Protein AF-A0A520DYC1-F1 (afdb_monomer_lite)

Sequence (102 aa):
MQLGRLFGFLFLVIGGFIAAMMHVSLRDDGQTIEFLIAGPALALIGIAMLIFPGGNITAEESKTKQKEPSVVFKEAPASHKIAWVVAGIAGVVLALNWGIFL

Foldseek 3Di:
DQLLLVQLVVLLVQLCVLLVVQVVCCVPVVDGDVVSLQSLLSNQLSVLSNVQVFAGHHPVCCVVVVDPSCRSVPRGDPVSVVSSVVSNVVSSVVSVVVSVVD

Structure (mmCIF, N/CA/C/O backbone):
data_AF-A0A520DYC1-F1
#
_entry.id   AF-A0A520DYC1-F1
#
loop_
_atom_site.group_PDB
_atom_site.id
_atom_site.type_symbol
_atom_site.label_atom_id
_atom_site.label_alt_id
_atom_site.label_comp_id
_atom_site.label_asym_id
_atom_site.label_entity_id
_atom_site.label_seq_id
_atom_site.pdbx_PDB_ins_code
_atom_site.Cartn_x
_atom_site.Cartn_y
_atom_site.Cartn_z
_atom_site.occupancy
_atom_site.B_iso_or_equiv
_atom_site.auth_seq_id
_atom_site.auth_comp_id
_atom_site.auth_asym_id
_atom_site.auth_atom_id
_atom_site.pdbx_PDB_model_num
ATOM 1 N N . MET A 1 1 ? -18.434 -3.966 6.680 1.00 72.06 1 MET A N 1
ATOM 2 C CA . MET A 1 1 ? -17.036 -4.120 6.199 1.00 72.06 1 MET A CA 1
ATOM 3 C C . MET A 1 1 ? -16.124 -3.226 7.033 1.00 72.06 1 MET A C 1
ATOM 5 O O . MET A 1 1 ? -16.520 -2.101 7.327 1.00 72.06 1 MET A O 1
ATOM 9 N N . GLN A 1 2 ? -14.953 -3.717 7.454 1.00 86.31 2 GLN A N 1
ATOM 10 C CA . GLN A 1 2 ? -13.966 -2.891 8.167 1.00 86.31 2 GLN A CA 1
ATOM 11 C C . GLN A 1 2 ? -13.416 -1.802 7.244 1.00 86.31 2 GLN A C 1
ATOM 13 O O . GLN A 1 2 ? -13.159 -2.060 6.065 1.00 86.31 2 GLN A O 1
ATOM 18 N N . LEU A 1 3 ? -13.226 -0.598 7.782 1.00 86.75 3 LEU A N 1
ATOM 19 C CA . LEU A 1 3 ? -12.807 0.563 7.000 1.00 86.75 3 LEU A CA 1
ATOM 20 C C . LEU A 1 3 ? -11.401 0.371 6.407 1.00 86.75 3 LEU A C 1
ATOM 22 O O . LEU A 1 3 ? -11.166 0.749 5.265 1.00 86.75 3 LEU A O 1
ATOM 26 N N . GLY A 1 4 ? -10.498 -0.313 7.117 1.00 85.69 4 GLY A N 1
ATOM 27 C CA . GLY A 1 4 ? -9.177 -0.654 6.583 1.00 85.69 4 GLY A CA 1
ATOM 28 C C . GLY A 1 4 ? -9.212 -1.575 5.365 1.00 85.69 4 GLY A C 1
ATOM 29 O O . GLY A 1 4 ? -8.440 -1.373 4.435 1.00 85.69 4 GLY A O 1
ATOM 30 N N . ARG A 1 5 ? -10.167 -2.515 5.290 1.00 89.75 5 ARG A N 1
ATOM 31 C CA . ARG A 1 5 ? -10.352 -3.331 4.076 1.00 89.75 5 ARG A CA 1
ATOM 32 C C . ARG A 1 5 ? -10.896 -2.506 2.914 1.00 89.75 5 ARG A C 1
ATOM 34 O O . ARG A 1 5 ? -10.564 -2.786 1.770 1.00 89.75 5 ARG A O 1
ATOM 41 N N . LEU A 1 6 ? -11.723 -1.497 3.194 1.00 89.00 6 LEU A N 1
ATOM 42 C CA . LEU A 1 6 ? -12.205 -0.576 2.164 1.00 89.00 6 LEU A CA 1
ATOM 43 C C . LEU A 1 6 ? -11.049 0.262 1.602 1.00 89.00 6 LEU A C 1
ATOM 45 O O . LEU A 1 6 ? -10.902 0.345 0.386 1.00 89.00 6 LEU A O 1
ATOM 49 N N . PHE A 1 7 ? -10.194 0.815 2.469 1.00 89.12 7 PHE A N 1
ATOM 50 C CA . PHE A 1 7 ? -8.969 1.494 2.037 1.00 89.12 7 PHE A CA 1
ATOM 51 C C . PHE A 1 7 ? -8.041 0.558 1.264 1.00 89.12 7 PHE A C 1
ATOM 53 O O . PHE A 1 7 ? -7.561 0.933 0.199 1.00 89.12 7 PHE A O 1
ATOM 60 N N . GLY A 1 8 ? -7.854 -0.674 1.742 1.00 90.69 8 GLY A N 1
ATOM 61 C CA . GLY A 1 8 ? -7.057 -1.682 1.049 1.00 90.69 8 GLY A CA 1
ATOM 62 C C . GLY A 1 8 ? -7.572 -1.979 -0.358 1.00 90.69 8 GLY A C 1
ATOM 63 O O . GLY A 1 8 ? -6.791 -2.006 -1.304 1.00 90.69 8 GLY A O 1
ATOM 64 N N . PHE A 1 9 ? -8.889 -2.113 -0.522 1.00 92.88 9 PHE A N 1
ATOM 65 C CA . PHE A 1 9 ? -9.499 -2.303 -1.836 1.00 92.88 9 PHE A CA 1
ATOM 66 C C . PHE A 1 9 ? -9.281 -1.094 -2.758 1.00 92.88 9 PHE A C 1
ATOM 68 O O . PHE A 1 9 ? -8.896 -1.268 -3.911 1.00 92.88 9 PHE A O 1
ATOM 75 N N . LEU A 1 10 ? -9.464 0.130 -2.252 1.00 92.50 10 LEU A N 1
ATOM 76 C CA . LEU A 1 10 ? -9.222 1.353 -3.027 1.00 92.50 10 LEU A CA 1
ATOM 77 C C . LEU A 1 10 ? -7.759 1.469 -3.469 1.00 92.50 10 LEU A C 1
ATOM 79 O O . LEU A 1 10 ? -7.496 1.743 -4.638 1.00 92.50 10 LEU A O 1
ATOM 83 N N . PHE A 1 11 ? -6.813 1.212 -2.564 1.00 92.88 11 PHE A N 1
ATOM 84 C CA . PHE A 1 11 ? -5.388 1.216 -2.888 1.00 92.88 11 PHE A CA 1
ATOM 85 C C . PHE A 1 11 ? -5.010 0.125 -3.884 1.00 92.88 11 PHE A C 1
ATOM 87 O O . PHE A 1 11 ? -4.191 0.373 -4.764 1.00 92.88 11 PHE A O 1
ATOM 94 N N . LEU A 1 12 ? -5.633 -1.051 -3.801 1.00 92.88 12 LEU A N 1
ATOM 95 C CA . LEU A 1 12 ? -5.408 -2.133 -4.752 1.00 92.88 12 LEU A CA 1
ATOM 96 C C . LEU A 1 12 ? -5.896 -1.765 -6.158 1.00 92.88 12 LEU A C 1
ATOM 98 O O . LEU A 1 12 ? -5.171 -1.981 -7.125 1.00 92.88 12 LEU A O 1
ATOM 102 N N . VAL A 1 13 ? -7.087 -1.173 -6.279 1.00 94.00 13 VAL A N 1
ATOM 103 C CA . VAL A 1 13 ? -7.645 -0.752 -7.575 1.00 94.00 13 VAL A CA 1
ATOM 104 C C . VAL A 1 13 ? -6.828 0.391 -8.180 1.00 94.00 13 VAL A C 1
ATOM 106 O O . VAL A 1 13 ? -6.402 0.295 -9.329 1.00 94.00 13 VAL A O 1
ATOM 109 N N . ILE A 1 14 ? -6.572 1.452 -7.409 1.00 93.00 14 ILE A N 1
ATOM 110 C CA . ILE A 1 14 ? -5.819 2.622 -7.885 1.00 93.00 14 ILE A CA 1
ATOM 111 C C . ILE A 1 14 ? -4.365 2.235 -8.177 1.00 93.00 14 ILE A C 1
ATOM 113 O O . ILE A 1 14 ? -3.845 2.545 -9.245 1.00 93.00 14 ILE A O 1
ATOM 117 N N . GLY A 1 15 ? -3.716 1.519 -7.258 1.00 89.88 15 GLY A N 1
ATOM 118 C CA . GLY A 1 15 ? -2.338 1.064 -7.420 1.00 89.88 15 GLY A CA 1
ATOM 119 C C . GLY A 1 15 ? -2.179 0.089 -8.582 1.00 89.88 15 GLY A C 1
ATOM 120 O O . GLY A 1 15 ? -1.247 0.232 -9.367 1.00 89.88 15 GLY A O 1
ATOM 121 N N . GLY A 1 16 ? -3.114 -0.850 -8.748 1.00 88.88 16 GLY A N 1
ATOM 122 C CA . GLY A 1 16 ? -3.128 -1.785 -9.874 1.00 88.88 16 GLY A CA 1
ATOM 123 C C . GLY A 1 16 ? -3.308 -1.082 -11.219 1.00 88.88 16 GLY A C 1
ATOM 124 O O . GLY A 1 16 ? -2.599 -1.397 -12.172 1.00 88.88 16 GLY A O 1
ATOM 125 N N . PHE A 1 17 ? -4.192 -0.083 -11.288 1.00 91.50 17 PHE A N 1
ATOM 126 C CA . PHE A 1 17 ? -4.362 0.739 -12.486 1.00 91.50 17 PHE A CA 1
ATOM 127 C C . PHE A 1 17 ? -3.083 1.517 -12.836 1.00 91.50 17 PHE A C 1
ATOM 129 O O . PHE A 1 17 ? -2.619 1.459 -13.973 1.00 91.50 17 PHE A O 1
ATOM 136 N N . ILE A 1 18 ? -2.462 2.175 -11.852 1.00 89.88 18 ILE A N 1
ATOM 137 C CA . ILE A 1 18 ? -1.200 2.908 -12.045 1.00 89.88 18 ILE A CA 1
ATOM 138 C C . ILE A 1 18 ? -0.065 1.951 -12.447 1.00 89.88 18 ILE A C 1
ATOM 140 O O . ILE A 1 18 ? 0.708 2.267 -13.346 1.00 89.88 18 ILE A O 1
ATOM 144 N N . ALA A 1 19 ? 0.022 0.766 -11.836 1.00 87.75 19 ALA A N 1
ATOM 145 C CA . ALA A 1 19 ? 1.014 -0.251 -12.189 1.00 87.75 19 ALA A CA 1
ATOM 146 C C . ALA A 1 19 ? 0.824 -0.780 -13.622 1.00 87.75 19 ALA A C 1
ATOM 148 O O . ALA A 1 19 ? 1.802 -1.008 -14.330 1.00 87.75 19 ALA A O 1
ATOM 149 N N . ALA A 1 20 ? -0.422 -0.936 -14.081 1.00 86.25 20 ALA A N 1
ATOM 150 C CA . ALA A 1 20 ? -0.708 -1.308 -15.465 1.00 86.25 20 ALA A CA 1
ATOM 151 C C . ALA A 1 20 ? -0.278 -0.206 -16.448 1.00 86.25 20 ALA A C 1
ATOM 153 O O . ALA A 1 20 ? 0.355 -0.508 -17.458 1.00 86.25 20 ALA A O 1
ATOM 154 N N . MET A 1 21 ? -0.551 1.066 -16.130 1.00 86.00 21 MET A N 1
ATOM 155 C CA . MET A 1 21 ? -0.059 2.199 -16.925 1.00 86.00 21 MET A CA 1
ATOM 156 C C . MET A 1 21 ? 1.472 2.244 -16.965 1.00 86.00 21 MET A C 1
ATOM 158 O O . MET A 1 21 ? 2.040 2.423 -18.036 1.00 86.00 21 MET A O 1
ATOM 162 N N . MET A 1 22 ? 2.136 2.015 -15.824 1.00 83.69 22 MET A N 1
ATOM 163 C CA . MET A 1 22 ? 3.597 1.904 -15.742 1.00 83.69 22 MET A CA 1
ATOM 164 C C . MET A 1 22 ? 4.131 0.857 -16.718 1.00 83.69 22 MET A C 1
ATOM 166 O O . MET A 1 22 ? 5.085 1.122 -17.442 1.00 83.69 22 MET A O 1
ATOM 170 N N . HIS A 1 23 ? 3.504 -0.3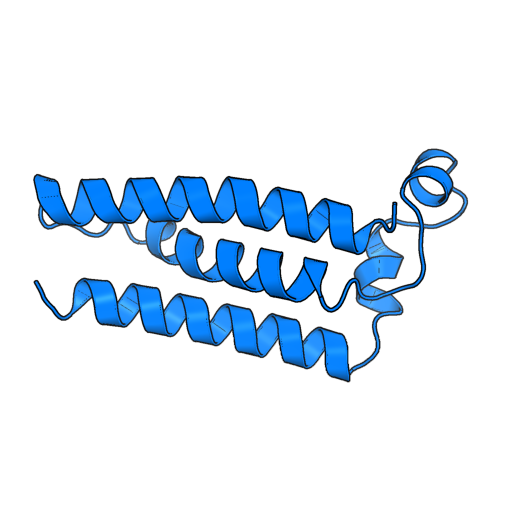21 -16.747 1.00 80.81 23 HIS A N 1
ATOM 171 C CA . HIS A 1 23 ? 3.928 -1.419 -17.606 1.00 80.81 23 HIS A CA 1
ATOM 172 C C . HIS A 1 23 ? 3.779 -1.094 -19.099 1.00 80.81 23 HIS A C 1
ATOM 174 O O . HIS A 1 23 ? 4.666 -1.423 -19.882 1.00 80.81 23 HIS A O 1
ATOM 180 N N . VAL A 1 24 ? 2.687 -0.428 -19.488 1.00 82.88 24 VAL A N 1
ATOM 181 C CA . VAL A 1 24 ? 2.464 0.003 -20.877 1.00 82.88 24 VAL A CA 1
ATOM 182 C C . VAL A 1 24 ? 3.473 1.083 -21.281 1.00 82.88 24 VAL A C 1
ATOM 184 O O . VAL A 1 24 ? 4.147 0.918 -22.291 1.00 82.88 24 VAL A O 1
ATOM 187 N N . SER A 1 25 ? 3.669 2.127 -20.466 1.00 79.38 25 SER A N 1
ATOM 188 C CA . SER A 1 25 ? 4.637 3.197 -20.765 1.00 79.38 25 SER A CA 1
ATOM 189 C C . SER A 1 25 ? 6.081 2.694 -20.856 1.00 79.38 25 SER A C 1
ATOM 191 O O . SER A 1 25 ? 6.816 3.091 -21.756 1.00 79.38 25 SER A O 1
ATOM 193 N N . LEU A 1 26 ? 6.481 1.776 -19.970 1.00 77.38 26 LEU A N 1
ATOM 194 C CA . LEU A 1 26 ? 7.801 1.141 -20.030 1.00 77.38 26 LEU A CA 1
ATOM 195 C C . LEU A 1 26 ? 8.010 0.346 -21.322 1.00 77.38 26 LEU A C 1
ATOM 197 O O . LEU A 1 26 ? 9.112 0.337 -21.864 1.00 77.38 26 LEU A O 1
ATOM 201 N N . ARG A 1 27 ? 6.965 -0.335 -21.801 1.00 75.56 27 ARG A N 1
ATOM 202 C CA . ARG A 1 27 ? 7.035 -1.181 -22.993 1.00 75.56 27 ARG A CA 1
ATOM 203 C C . ARG A 1 27 ? 7.0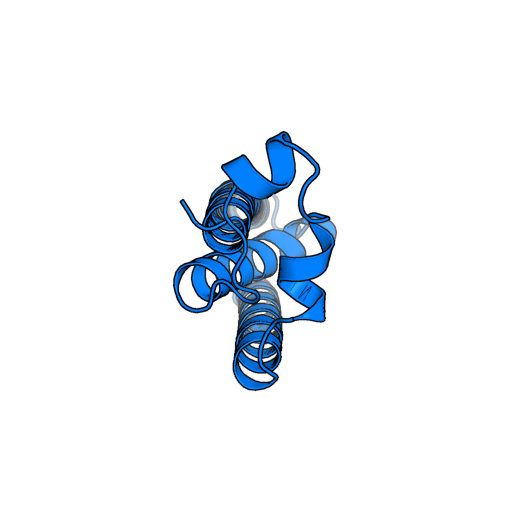43 -0.371 -24.289 1.00 75.56 27 ARG A C 1
ATOM 205 O O . ARG A 1 27 ? 7.765 -0.744 -25.209 1.00 75.56 27 ARG A O 1
ATOM 212 N N . ASP A 1 28 ? 6.232 0.680 -24.356 1.00 76.44 28 ASP A N 1
ATOM 213 C CA . ASP A 1 28 ? 5.972 1.401 -25.603 1.00 76.44 28 ASP A CA 1
ATOM 214 C C . ASP A 1 28 ? 6.940 2.578 -25.807 1.00 76.44 28 ASP A C 1
ATOM 216 O O . ASP A 1 28 ? 7.444 2.766 -26.914 1.00 76.44 28 ASP A O 1
ATOM 220 N N . ASP A 1 29 ? 7.266 3.318 -24.741 1.00 66.88 29 ASP A N 1
ATOM 221 C CA . ASP A 1 29 ? 8.066 4.548 -24.829 1.00 66.88 29 ASP A CA 1
ATOM 222 C C . ASP A 1 29 ? 9.495 4.38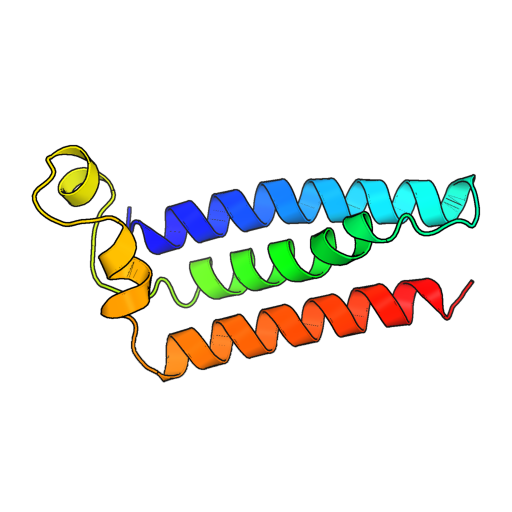5 -24.279 1.00 66.88 29 ASP A C 1
ATOM 224 O O . ASP A 1 29 ? 10.321 5.292 -24.409 1.00 66.88 29 ASP A O 1
ATOM 228 N N . GLY A 1 30 ? 9.798 3.260 -23.615 1.00 65.44 30 GLY A N 1
ATOM 229 C CA . GLY A 1 30 ? 11.080 3.033 -22.929 1.00 65.44 30 GLY A CA 1
ATOM 230 C C . GLY A 1 30 ? 11.361 4.029 -21.794 1.00 65.44 30 GLY A C 1
ATOM 231 O O . GLY A 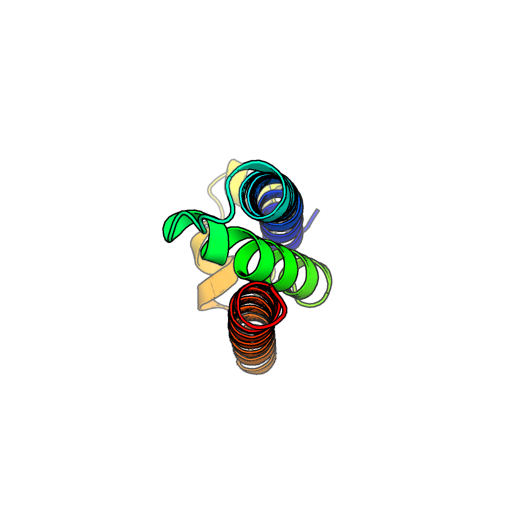1 30 ? 12.467 4.070 -21.258 1.00 65.44 30 GLY A O 1
ATOM 232 N N . GLN A 1 31 ? 10.375 4.852 -21.425 1.00 64.19 31 GLN A N 1
ATOM 233 C CA . GLN A 1 31 ? 10.484 5.864 -20.383 1.00 64.19 31 GLN A CA 1
ATOM 234 C C . GLN A 1 31 ? 9.614 5.486 -19.188 1.00 64.19 31 GLN A C 1
ATOM 236 O O . GLN A 1 31 ? 8.421 5.207 -19.308 1.00 64.19 31 GLN A O 1
ATOM 241 N N . THR A 1 32 ? 10.216 5.528 -18.000 1.00 64.62 32 THR A N 1
ATOM 242 C CA . THR A 1 32 ? 9.468 5.416 -16.747 1.00 64.62 32 THR A CA 1
ATOM 243 C C . THR A 1 32 ? 9.080 6.812 -16.294 1.00 64.62 32 THR A C 1
ATOM 245 O O . THR A 1 32 ? 9.949 7.612 -15.953 1.00 64.62 32 THR A O 1
ATOM 248 N N . ILE A 1 33 ? 7.784 7.117 -16.243 1.00 71.31 33 ILE A N 1
ATOM 249 C CA . ILE A 1 33 ? 7.335 8.342 -15.581 1.00 71.31 33 ILE A CA 1
ATOM 250 C C . ILE A 1 33 ? 7.430 8.117 -14.068 1.00 71.31 33 ILE A C 1
ATOM 252 O O . ILE A 1 33 ? 6.803 7.200 -13.540 1.00 71.31 33 ILE A O 1
ATOM 256 N N . GLU A 1 34 ? 8.202 8.946 -13.362 1.00 69.81 34 GLU A N 1
ATOM 257 C CA . GLU A 1 34 ? 8.579 8.726 -11.954 1.00 69.81 34 GLU A CA 1
ATOM 258 C C . GLU A 1 34 ? 7.385 8.492 -11.013 1.00 69.81 34 GLU A C 1
ATOM 260 O O . GLU A 1 34 ? 7.466 7.677 -10.095 1.00 69.81 34 GLU A O 1
ATOM 265 N N . PHE A 1 35 ? 6.239 9.140 -11.254 1.00 74.88 35 PHE A N 1
ATOM 266 C CA . PHE A 1 35 ? 5.055 8.950 -10.407 1.00 74.88 35 PHE A CA 1
ATOM 267 C C . PHE A 1 35 ? 4.414 7.559 -10.560 1.00 74.88 35 PHE A C 1
ATOM 269 O O . PHE A 1 35 ? 3.751 7.085 -9.636 1.00 74.88 35 PHE A O 1
ATOM 276 N N . LEU A 1 36 ? 4.611 6.881 -11.698 1.00 80.62 36 LEU A N 1
ATOM 277 C CA . LEU A 1 36 ? 4.042 5.557 -11.967 1.00 80.62 36 LEU A CA 1
ATOM 278 C C . LEU A 1 36 ? 4.704 4.456 -11.119 1.00 80.62 36 LEU A C 1
ATOM 280 O O . LEU A 1 36 ? 4.071 3.436 -10.841 1.00 80.62 36 LEU A O 1
ATOM 284 N N . ILE A 1 37 ? 5.912 4.709 -10.599 1.00 79.38 37 ILE A N 1
ATOM 285 C CA . ILE A 1 37 ? 6.630 3.851 -9.636 1.00 79.38 37 ILE A CA 1
ATOM 286 C C . ILE A 1 37 ? 5.809 3.654 -8.349 1.00 79.38 37 ILE A C 1
ATOM 288 O O . ILE A 1 37 ? 5.904 2.616 -7.690 1.00 79.38 37 ILE A O 1
ATOM 292 N N . ALA A 1 38 ? 4.945 4.614 -8.000 1.00 84.44 38 ALA A N 1
ATOM 293 C CA . ALA A 1 38 ? 4.059 4.494 -6.846 1.00 84.44 38 ALA A CA 1
ATOM 294 C C . ALA A 1 38 ? 2.961 3.429 -7.033 1.00 84.44 38 ALA A C 1
ATOM 296 O O . ALA A 1 38 ? 2.402 2.964 -6.041 1.00 84.44 38 ALA A O 1
ATOM 297 N N . GLY A 1 39 ? 2.649 3.017 -8.268 1.00 87.25 39 GLY A N 1
ATOM 298 C CA . GLY A 1 39 ? 1.584 2.054 -8.567 1.00 87.25 39 GLY A CA 1
ATOM 299 C C . GLY A 1 39 ? 1.781 0.699 -7.881 1.00 87.25 39 GLY A C 1
ATOM 300 O O . GLY A 1 39 ? 0.949 0.322 -7.051 1.00 87.25 39 GLY A O 1
ATOM 301 N N . PRO A 1 40 ? 2.893 -0.014 -8.145 1.00 88.50 40 PRO A N 1
ATOM 302 C CA . PRO A 1 40 ? 3.196 -1.286 -7.486 1.00 88.50 40 PRO A CA 1
ATOM 303 C C . PRO A 1 40 ? 3.254 -1.186 -5.952 1.00 88.50 40 PRO A C 1
ATOM 305 O O . PRO A 1 40 ? 2.769 -2.080 -5.255 1.00 88.50 40 PRO A O 1
ATOM 308 N N . ALA A 1 41 ? 3.780 -0.078 -5.415 1.00 90.94 41 ALA A N 1
ATOM 309 C CA . ALA A 1 41 ? 3.802 0.189 -3.976 1.00 90.94 41 ALA A CA 1
ATOM 310 C C . ALA A 1 41 ? 2.389 0.334 -3.389 1.00 90.94 41 ALA A C 1
ATOM 312 O O . ALA A 1 41 ? 2.063 -0.321 -2.398 1.00 90.94 41 ALA A O 1
ATOM 313 N N . LEU A 1 42 ? 1.523 1.131 -4.021 1.00 91.69 42 LEU A N 1
ATOM 314 C CA . LEU A 1 42 ? 0.129 1.307 -3.607 1.00 91.69 42 LEU A CA 1
ATOM 315 C C . LEU A 1 42 ? -0.668 0.003 -3.715 1.00 91.69 42 LEU A C 1
ATOM 317 O O . LEU A 1 42 ? -1.437 -0.312 -2.808 1.00 91.69 42 LEU A O 1
ATOM 321 N N . ALA A 1 43 ? -0.452 -0.783 -4.773 1.00 92.25 43 ALA A N 1
ATOM 322 C CA . ALA A 1 43 ? -1.122 -2.066 -4.955 1.00 92.25 43 ALA A CA 1
ATOM 323 C C . ALA A 1 43 ? -0.778 -3.043 -3.820 1.00 92.25 43 ALA A C 1
ATOM 325 O O . ALA A 1 43 ? -1.674 -3.645 -3.223 1.00 92.25 43 ALA A O 1
ATOM 326 N N . LEU A 1 44 ? 0.508 -3.159 -3.471 1.00 92.00 44 LEU A N 1
ATOM 327 C CA . LEU A 1 44 ? 0.959 -4.044 -2.395 1.00 92.00 44 LEU A CA 1
ATOM 328 C C . LEU A 1 44 ? 0.551 -3.553 -1.007 1.00 92.00 44 LEU A C 1
ATOM 330 O O . LEU A 1 44 ? 0.143 -4.371 -0.180 1.00 92.00 44 LEU A O 1
ATOM 334 N N . ILE A 1 45 ? 0.571 -2.241 -0.756 1.00 92.81 45 ILE A N 1
ATOM 335 C CA . ILE A 1 45 ? -0.019 -1.665 0.463 1.00 92.81 45 ILE A CA 1
ATOM 336 C C . ILE A 1 45 ? -1.514 -2.003 0.535 1.00 92.81 45 ILE A C 1
ATOM 338 O O . ILE A 1 45 ? -2.001 -2.395 1.596 1.00 92.81 45 ILE A O 1
ATOM 342 N N . GLY A 1 46 ? -2.233 -1.924 -0.588 1.00 91.50 46 GLY A N 1
ATOM 343 C CA . GLY A 1 46 ? -3.640 -2.308 -0.684 1.00 91.50 46 GLY A CA 1
ATOM 344 C C . GLY A 1 46 ? -3.883 -3.767 -0.296 1.00 91.50 46 GLY A C 1
ATOM 345 O O . GLY A 1 46 ? -4.725 -4.045 0.561 1.00 91.50 46 GLY A O 1
ATOM 346 N N . ILE A 1 47 ? -3.088 -4.695 -0.840 1.00 92.19 47 ILE A N 1
ATOM 347 C CA . ILE A 1 47 ? -3.120 -6.120 -0.465 1.00 92.19 47 ILE A CA 1
ATOM 348 C C . ILE A 1 47 ? -2.837 -6.289 1.034 1.00 92.19 47 ILE A C 1
ATOM 350 O O . ILE A 1 47 ? -3.579 -6.981 1.737 1.00 92.19 47 ILE A O 1
ATOM 354 N N . ALA A 1 48 ? -1.804 -5.623 1.551 1.00 92.56 48 ALA A N 1
ATOM 355 C CA . ALA A 1 48 ? -1.442 -5.704 2.961 1.00 92.56 48 ALA A CA 1
ATOM 356 C C . ALA A 1 48 ? -2.553 -5.170 3.878 1.00 92.56 48 ALA A C 1
ATOM 358 O O . ALA A 1 48 ? -2.793 -5.746 4.934 1.00 92.56 48 ALA A O 1
ATOM 359 N N . MET A 1 49 ? -3.281 -4.129 3.472 1.00 91.25 49 MET A N 1
ATOM 360 C CA . MET A 1 49 ? -4.437 -3.603 4.207 1.00 91.25 49 MET A CA 1
ATOM 361 C C . MET A 1 49 ? -5.676 -4.507 4.144 1.00 91.25 49 MET A C 1
ATOM 363 O O . MET A 1 49 ? -6.494 -4.491 5.064 1.00 91.25 49 MET A O 1
ATOM 367 N N . LEU A 1 50 ? -5.830 -5.322 3.098 1.00 91.88 50 LEU A N 1
ATOM 368 C CA . LEU A 1 50 ? -6.903 -6.321 3.038 1.00 91.88 50 LEU A CA 1
ATOM 369 C C . LEU A 1 50 ? -6.676 -7.455 4.050 1.00 91.88 50 LEU A C 1
ATOM 371 O O . LEU A 1 50 ? -7.632 -7.901 4.694 1.00 91.88 50 LEU A O 1
ATOM 375 N N . ILE A 1 51 ? -5.418 -7.876 4.216 1.00 91.88 51 ILE A N 1
ATOM 376 C CA . ILE A 1 51 ? -5.005 -8.924 5.164 1.00 91.88 51 ILE A CA 1
ATOM 377 C C . ILE A 1 51 ? -4.927 -8.363 6.592 1.00 91.88 51 ILE A C 1
ATOM 379 O O . ILE A 1 51 ? -5.447 -8.966 7.530 1.00 91.88 51 ILE A O 1
ATOM 383 N N . PHE A 1 52 ? -4.338 -7.176 6.746 1.00 91.94 52 PHE A N 1
ATOM 384 C CA . PHE A 1 52 ? -4.123 -6.476 8.011 1.00 91.94 52 PHE A CA 1
ATOM 385 C C . PHE A 1 52 ? -4.872 -5.135 8.008 1.00 91.94 52 PHE A C 1
ATOM 387 O O . PHE A 1 52 ? -4.278 -4.097 7.733 1.00 91.94 52 PHE A O 1
ATOM 394 N N . PRO A 1 53 ? -6.174 -5.108 8.329 1.00 86.88 53 PRO A N 1
ATOM 395 C CA . PRO A 1 53 ? -7.021 -3.919 8.181 1.00 86.88 53 PRO A CA 1
ATOM 396 C C . PRO A 1 53 ? -6.827 -2.831 9.248 1.00 86.88 53 PRO A C 1
ATOM 398 O O . PRO A 1 53 ? -7.549 -1.840 9.247 1.00 86.88 53 PRO A O 1
ATOM 401 N N . GLY A 1 54 ? -5.849 -2.968 10.144 1.00 87.75 54 GLY A N 1
ATOM 402 C CA . GLY A 1 54 ? -5.542 -1.927 11.131 1.00 87.75 54 GLY A CA 1
ATOM 403 C C . GLY A 1 54 ? -6.546 -1.865 12.284 1.00 87.75 54 GLY A C 1
ATOM 404 O O . GLY A 1 54 ? -6.912 -2.905 12.832 1.00 87.75 54 GLY A O 1
ATOM 405 N N . GLY A 1 55 ? -6.919 -0.647 12.685 1.00 84.12 55 GLY A N 1
ATOM 406 C CA . GLY A 1 55 ? -7.832 -0.385 13.803 1.00 84.12 55 GLY A CA 1
ATOM 407 C C . GLY A 1 55 ? -9.245 -0.947 13.596 1.00 84.12 55 GLY A C 1
ATOM 408 O O . GLY A 1 55 ? -9.737 -1.056 12.469 1.00 84.12 55 GLY A O 1
ATOM 409 N N . ASN A 1 56 ? -9.921 -1.291 14.698 1.00 82.12 56 ASN A N 1
ATOM 410 C CA . ASN A 1 56 ? -11.254 -1.893 14.657 1.00 82.12 56 ASN A CA 1
ATOM 411 C C . ASN A 1 56 ? -12.347 -0.820 14.513 1.00 82.12 56 ASN A C 1
ATOM 413 O O . ASN A 1 56 ? -12.936 -0.356 15.493 1.00 82.12 56 ASN A O 1
ATOM 417 N N . ILE A 1 57 ? -12.586 -0.415 13.266 1.00 82.56 57 ILE A N 1
ATOM 418 C CA . ILE A 1 57 ? -13.640 0.522 12.871 1.00 82.56 57 ILE A CA 1
ATOM 419 C C . ILE A 1 57 ? -14.319 0.034 11.590 1.00 82.56 57 ILE A C 1
ATOM 421 O O . ILE A 1 57 ? -13.675 -0.391 10.620 1.00 82.56 57 ILE A O 1
ATOM 425 N N . THR A 1 58 ? -15.642 0.087 11.577 1.00 86.19 58 THR A N 1
ATOM 426 C CA . THR A 1 58 ? -16.464 -0.242 10.414 1.00 86.19 58 THR A CA 1
ATOM 427 C C . THR A 1 58 ? -16.753 0.997 9.567 1.00 86.19 58 THR A C 1
ATOM 429 O O . THR A 1 58 ? -16.719 2.135 10.035 1.00 86.19 58 THR A O 1
ATOM 432 N N . ALA A 1 59 ? -17.063 0.785 8.286 1.00 79.12 59 ALA A N 1
ATOM 433 C CA . ALA A 1 59 ? -17.460 1.880 7.401 1.00 79.12 59 ALA A CA 1
ATOM 434 C C . ALA A 1 59 ? -18.729 2.611 7.881 1.00 79.12 59 ALA A C 1
ATOM 436 O O . ALA A 1 59 ? -18.894 3.796 7.608 1.00 79.12 59 ALA A O 1
ATOM 437 N N . GLU A 1 60 ? -19.612 1.922 8.605 1.00 80.06 60 GLU A N 1
ATOM 438 C CA . GLU A 1 60 ? -20.844 2.503 9.144 1.00 80.06 60 GLU A CA 1
ATOM 439 C C . GLU A 1 60 ? -20.568 3.411 10.343 1.00 80.06 60 GLU A C 1
ATOM 441 O O . GLU A 1 60 ? -21.049 4.539 10.348 1.00 80.06 60 GLU A O 1
ATOM 446 N N . GLU A 1 61 ? -19.719 2.991 11.286 1.00 78.69 61 GLU A N 1
ATOM 447 C CA . GLU A 1 61 ? -19.296 3.817 12.435 1.00 78.69 61 GLU A CA 1
ATOM 448 C C . GLU A 1 61 ? -18.573 5.101 12.006 1.00 78.69 61 GLU A C 1
ATOM 450 O O . GLU A 1 61 ? -18.680 6.144 12.656 1.00 78.69 61 GLU A O 1
ATOM 455 N N . SER A 1 62 ? -17.847 5.044 10.886 1.00 79.06 62 SER A N 1
ATOM 456 C CA . SER A 1 62 ? -17.220 6.230 10.303 1.00 79.06 62 SER A CA 1
ATOM 457 C C . SER A 1 62 ? -18.241 7.154 9.629 1.00 79.06 62 SER A C 1
ATOM 459 O O . SER A 1 62 ? -18.172 8.373 9.796 1.00 79.06 62 SER A O 1
ATOM 461 N N . LYS A 1 63 ? -19.234 6.597 8.920 1.00 77.56 63 LYS A N 1
ATOM 462 C CA . LYS A 1 63 ? -20.316 7.371 8.283 1.00 77.56 63 LYS A CA 1
ATOM 463 C C . LYS A 1 63 ? -21.233 8.049 9.300 1.00 77.56 63 LYS A C 1
ATOM 465 O O . LYS A 1 63 ? -21.663 9.176 9.067 1.00 77.56 63 LYS A O 1
ATOM 470 N N . THR A 1 64 ? -21.498 7.400 10.430 1.00 82.06 64 THR A N 1
ATOM 471 C CA . THR A 1 64 ? -22.291 7.961 11.535 1.00 82.06 64 THR A CA 1
ATOM 472 C C . THR A 1 64 ? -21.487 8.908 12.431 1.00 82.06 64 THR A C 1
ATOM 474 O O . THR A 1 64 ? -22.015 9.391 13.429 1.00 82.06 64 THR A O 1
ATOM 477 N N . LYS A 1 65 ? -20.226 9.208 12.068 1.00 77.12 65 LYS A N 1
ATOM 478 C CA . LYS A 1 65 ? -19.283 10.061 12.814 1.00 77.12 65 LYS A CA 1
ATOM 479 C C . LYS A 1 65 ? -19.039 9.614 14.261 1.00 77.12 65 LYS A C 1
ATOM 481 O O . LYS A 1 65 ? -18.574 10.410 15.071 1.00 77.12 65 LYS A O 1
ATOM 486 N N . GLN A 1 66 ? -19.308 8.350 14.590 1.00 72.56 66 GLN A N 1
ATOM 487 C CA . GLN A 1 66 ? -19.009 7.808 15.918 1.00 72.56 66 GLN A CA 1
ATOM 488 C C . GLN A 1 66 ? -17.501 7.668 16.140 1.00 72.56 66 GLN A C 1
ATOM 490 O O . GLN A 1 66 ? -17.026 7.809 17.264 1.00 72.56 66 GLN A O 1
ATOM 495 N N . LYS A 1 67 ? -16.741 7.410 15.068 1.00 75.56 67 LYS A N 1
ATOM 496 C CA . LYS A 1 67 ? -15.277 7.341 15.095 1.00 75.56 67 LYS A CA 1
ATOM 497 C C . LYS A 1 67 ? -14.671 7.982 13.851 1.00 75.56 67 LYS A C 1
ATOM 499 O O . LYS A 1 67 ? -15.190 7.844 12.743 1.00 75.56 67 LYS A O 1
ATOM 504 N N . GLU A 1 68 ? -13.540 8.658 14.025 1.00 82.44 68 GLU A N 1
ATOM 505 C CA . GLU A 1 68 ? -12.804 9.226 12.898 1.00 82.44 68 GLU A CA 1
ATOM 506 C C . GLU A 1 68 ? -12.189 8.131 12.008 1.00 82.44 68 GLU A C 1
ATOM 508 O O . GLU A 1 68 ? -11.679 7.136 12.523 1.00 82.44 68 GLU A O 1
ATOM 513 N N . PRO A 1 69 ? -12.096 8.338 10.680 1.00 79.00 69 PRO A N 1
ATOM 514 C CA . PRO A 1 69 ? -11.380 7.426 9.781 1.00 79.00 69 PRO A CA 1
ATOM 515 C C . PRO A 1 69 ? -9.907 7.226 10.169 1.00 79.00 69 PRO A C 1
ATOM 517 O O . PRO A 1 69 ? -9.320 6.178 9.898 1.00 79.00 69 PRO A O 1
ATOM 520 N N . SER A 1 70 ? -9.314 8.229 10.834 1.00 83.00 70 SER A N 1
ATOM 521 C CA . SER A 1 70 ? -7.928 8.212 11.311 1.00 83.00 70 SER A CA 1
ATOM 522 C C . SER A 1 70 ? -7.655 7.071 12.304 1.00 83.00 70 SER A C 1
ATOM 524 O O . SER A 1 70 ? -6.512 6.621 12.429 1.00 83.00 70 SER A O 1
ATOM 526 N N . VAL A 1 71 ? -8.703 6.541 12.945 1.00 85.12 71 VAL A N 1
ATOM 527 C CA . VAL A 1 71 ? -8.647 5.401 13.869 1.00 85.12 71 VAL A CA 1
ATOM 528 C C . VAL A 1 71 ? -8.070 4.148 13.209 1.00 85.12 71 VAL A C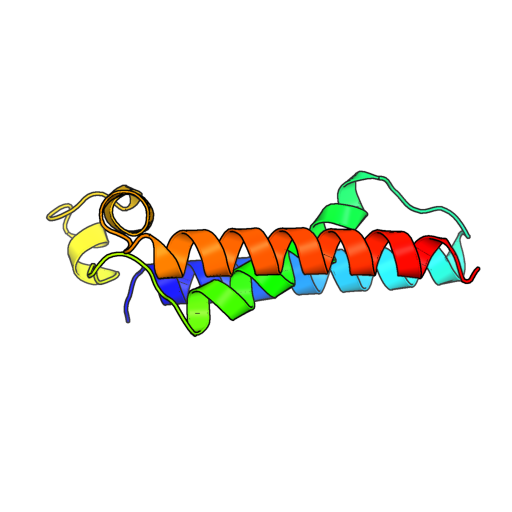 1
ATOM 530 O O . VAL A 1 71 ? -7.320 3.424 13.861 1.00 85.12 71 VAL A O 1
ATOM 533 N N . VAL A 1 72 ? -8.308 3.936 11.906 1.00 85.75 72 VAL A N 1
ATOM 534 C CA . VAL A 1 72 ? -7.724 2.807 11.151 1.00 85.75 72 VAL A CA 1
ATOM 535 C C . VAL A 1 72 ? -6.204 2.777 11.286 1.00 85.75 72 VAL A C 1
ATOM 537 O O . VAL A 1 72 ? -5.626 1.700 11.403 1.00 85.75 72 VAL A O 1
ATOM 540 N N . PHE A 1 73 ? -5.566 3.949 11.313 1.00 85.38 73 PHE A N 1
ATOM 541 C CA . PHE A 1 73 ? -4.115 4.097 11.384 1.00 85.38 73 PHE A CA 1
ATOM 542 C C . PHE A 1 73 ? -3.615 4.279 12.819 1.00 85.38 73 PHE A C 1
ATOM 544 O O . PHE A 1 73 ? -2.572 3.734 13.183 1.00 85.38 73 PHE A O 1
ATOM 551 N N . LYS A 1 74 ? -4.337 5.045 13.645 1.00 86.38 74 LYS A N 1
ATOM 552 C CA . LYS A 1 74 ? -3.923 5.348 15.024 1.00 86.38 74 LYS A CA 1
ATOM 553 C C . LYS A 1 74 ? -3.983 4.107 15.913 1.00 86.38 74 LYS A C 1
ATOM 555 O O . LYS A 1 74 ? -2.980 3.786 16.547 1.00 86.38 74 LYS A O 1
ATOM 560 N N . GLU A 1 75 ? -5.101 3.383 15.877 1.00 87.50 75 GLU A N 1
ATOM 561 C CA . GLU A 1 75 ? -5.342 2.187 16.698 1.00 87.50 75 GLU A CA 1
ATOM 562 C C . GLU A 1 75 ? -4.817 0.892 16.057 1.00 87.50 75 GLU A C 1
ATOM 564 O O . GLU A 1 75 ? -4.966 -0.186 16.628 1.00 87.50 75 GLU A O 1
ATOM 569 N N . ALA A 1 76 ? -4.191 0.963 14.876 1.00 88.31 76 ALA A N 1
ATOM 570 C CA . ALA A 1 76 ? -3.577 -0.213 14.273 1.00 88.31 76 ALA A CA 1
ATOM 571 C C . ALA A 1 76 ? -2.450 -0.768 15.168 1.00 88.31 76 ALA A C 1
ATOM 573 O O . ALA A 1 76 ? -1.556 -0.004 15.561 1.00 88.31 76 ALA A O 1
ATOM 574 N N . PRO A 1 77 ? -2.424 -2.092 15.418 1.00 89.81 77 PRO A N 1
ATOM 575 C CA . PRO A 1 77 ? -1.286 -2.761 16.034 1.00 89.81 77 PRO A CA 1
ATOM 576 C C . PRO A 1 77 ? 0.017 -2.459 15.288 1.00 89.81 77 PRO A C 1
ATOM 578 O O . PRO A 1 77 ? 0.027 -2.308 14.063 1.00 89.81 77 PRO A O 1
ATOM 581 N N . ALA A 1 78 ? 1.138 -2.425 16.013 1.00 90.25 78 ALA A N 1
ATOM 582 C CA . ALA A 1 78 ? 2.450 -2.174 15.414 1.00 90.25 78 ALA A CA 1
ATOM 583 C C . ALA A 1 78 ? 2.780 -3.175 14.291 1.00 90.25 78 ALA A C 1
ATOM 585 O O . ALA A 1 78 ? 3.314 -2.780 13.259 1.00 90.25 78 ALA A O 1
ATOM 586 N N . SER A 1 79 ? 2.378 -4.442 14.440 1.00 89.75 79 SER A N 1
ATOM 587 C CA . SER A 1 79 ? 2.547 -5.481 13.416 1.00 89.75 79 SER A CA 1
ATOM 588 C C . SER A 1 79 ? 1.860 -5.140 12.090 1.00 89.75 79 SER A C 1
ATOM 590 O O . SER A 1 79 ? 2.435 -5.382 11.033 1.00 89.75 79 SER A O 1
ATOM 592 N N . HIS A 1 80 ? 0.670 -4.530 12.122 1.00 92.19 80 HIS A N 1
ATOM 593 C CA . HIS A 1 80 ? -0.054 -4.131 10.909 1.00 92.19 80 HIS A CA 1
ATOM 594 C C . HIS A 1 80 ? 0.666 -2.977 10.209 1.00 92.19 80 HIS A C 1
ATOM 596 O O . HIS A 1 80 ? 0.861 -3.014 8.998 1.00 92.19 80 HIS A O 1
ATOM 602 N N . LYS A 1 81 ? 1.134 -1.987 10.981 1.00 90.12 81 LYS A N 1
ATOM 603 C CA . LYS A 1 81 ? 1.914 -0.859 10.447 1.00 90.12 81 LYS A CA 1
ATOM 604 C C . LYS A 1 81 ? 3.198 -1.344 9.776 1.00 90.12 81 LYS A C 1
ATOM 606 O O . LYS A 1 81 ? 3.506 -0.910 8.671 1.00 90.12 81 LYS A O 1
ATOM 611 N N . ILE A 1 82 ? 3.907 -2.277 10.417 1.00 92.31 82 ILE A N 1
ATOM 612 C CA . ILE A 1 82 ? 5.111 -2.898 9.854 1.00 92.31 82 ILE A CA 1
ATOM 613 C C . ILE A 1 82 ? 4.766 -3.641 8.560 1.00 92.31 82 ILE A C 1
ATOM 615 O O . ILE A 1 82 ? 5.441 -3.430 7.558 1.00 92.31 82 ILE A O 1
ATOM 619 N N . ALA A 1 83 ? 3.698 -4.445 8.542 1.00 92.75 83 ALA A N 1
ATOM 620 C CA . ALA A 1 83 ? 3.278 -5.165 7.340 1.00 92.75 83 ALA A CA 1
ATOM 621 C C . ALA A 1 83 ? 2.990 -4.217 6.162 1.00 92.75 83 ALA A C 1
ATOM 623 O O . ALA A 1 83 ? 3.420 -4.488 5.042 1.00 92.75 83 ALA A O 1
ATOM 624 N N . TRP A 1 84 ? 2.325 -3.084 6.406 1.00 92.94 84 TRP A N 1
ATOM 625 C CA . TRP A 1 84 ? 2.059 -2.084 5.366 1.00 92.94 84 TRP A CA 1
ATOM 626 C C . TRP A 1 84 ? 3.335 -1.424 4.848 1.00 92.94 84 TRP A C 1
ATOM 628 O O . TRP A 1 84 ? 3.497 -1.278 3.639 1.00 92.94 84 TRP A O 1
ATOM 638 N N . VAL A 1 85 ? 4.254 -1.053 5.743 1.00 93.62 85 VAL A N 1
ATOM 639 C CA . VAL A 1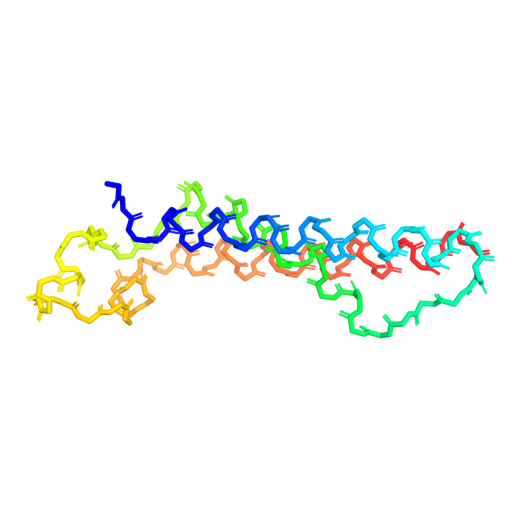 85 ? 5.538 -0.446 5.363 1.00 93.62 85 VAL A CA 1
ATOM 640 C C . VAL A 1 85 ? 6.383 -1.431 4.557 1.00 93.62 85 VAL A C 1
ATOM 642 O O . VAL A 1 85 ? 6.891 -1.069 3.500 1.00 93.62 85 VAL A O 1
ATOM 645 N N . VAL A 1 86 ? 6.488 -2.684 5.005 1.00 94.19 86 VAL A N 1
ATOM 646 C CA . VAL A 1 86 ? 7.229 -3.736 4.294 1.00 94.19 86 VAL A CA 1
ATOM 647 C C . VAL A 1 86 ? 6.621 -3.992 2.915 1.00 94.19 86 VAL A C 1
ATOM 649 O O . VAL A 1 86 ? 7.361 -4.086 1.939 1.00 94.19 86 VAL A O 1
ATOM 652 N N . ALA A 1 87 ? 5.291 -4.037 2.801 1.00 93.12 87 ALA A N 1
ATOM 653 C CA . ALA A 1 87 ? 4.615 -4.186 1.514 1.00 93.12 87 ALA A CA 1
ATOM 654 C C . ALA A 1 87 ? 4.861 -2.989 0.578 1.00 93.12 87 ALA A C 1
ATOM 656 O O . ALA A 1 87 ? 5.109 -3.180 -0.611 1.00 93.12 87 ALA A O 1
ATOM 657 N N . GLY A 1 88 ? 4.855 -1.766 1.115 1.00 90.50 88 GLY A N 1
ATOM 658 C CA . GLY A 1 88 ? 5.194 -0.559 0.361 1.00 90.50 88 GLY A CA 1
ATOM 659 C C . GLY A 1 88 ? 6.628 -0.582 -0.164 1.00 90.50 88 GLY A C 1
ATOM 660 O O . GLY A 1 88 ? 6.845 -0.361 -1.354 1.00 90.50 88 GLY A O 1
ATOM 661 N N . ILE A 1 89 ? 7.596 -0.923 0.692 1.00 92.38 89 ILE A N 1
ATOM 662 C CA . ILE A 1 89 ? 9.007 -1.067 0.302 1.00 92.38 89 ILE A CA 1
ATOM 663 C C . ILE A 1 89 ? 9.157 -2.154 -0.766 1.00 92.38 89 ILE A C 1
ATOM 665 O O . ILE A 1 89 ? 9.816 -1.921 -1.776 1.00 92.38 89 ILE A O 1
ATOM 669 N N . ALA A 1 90 ? 8.516 -3.312 -0.588 1.00 91.56 90 ALA A N 1
ATOM 670 C CA . ALA A 1 90 ? 8.549 -4.391 -1.572 1.00 91.56 90 ALA A CA 1
ATOM 671 C C . ALA A 1 90 ? 8.018 -3.932 -2.939 1.00 91.56 90 ALA A C 1
ATOM 673 O O . ALA A 1 90 ? 8.621 -4.241 -3.964 1.00 91.56 90 ALA A O 1
ATOM 674 N N . GLY A 1 91 ? 6.941 -3.143 -2.967 1.00 88.44 91 GLY A N 1
ATOM 675 C CA . GLY A 1 91 ? 6.412 -2.601 -4.216 1.00 88.44 91 GLY A CA 1
ATOM 676 C C . GLY A 1 91 ? 7.313 -1.567 -4.879 1.00 88.44 91 GLY A C 1
ATOM 677 O O . GLY A 1 91 ? 7.453 -1.602 -6.098 1.00 88.44 91 GLY A O 1
ATOM 678 N N . VAL A 1 92 ? 7.998 -0.718 -4.108 1.00 87.62 92 VAL A N 1
ATOM 679 C CA . VAL A 1 92 ? 9.023 0.187 -4.660 1.00 87.62 92 VAL A CA 1
ATOM 680 C C . VAL A 1 92 ? 10.191 -0.609 -5.245 1.00 87.62 92 VAL A C 1
ATOM 682 O O . VAL A 1 92 ? 10.613 -0.342 -6.365 1.00 87.62 92 VAL A O 1
ATOM 685 N N . VAL A 1 93 ? 10.688 -1.623 -4.532 1.00 88.94 93 VAL A N 1
ATOM 686 C CA . VAL A 1 93 ? 11.778 -2.488 -5.017 1.00 88.94 93 VAL A CA 1
ATOM 687 C C . VAL A 1 93 ? 11.377 -3.223 -6.298 1.00 88.94 93 VAL A C 1
ATOM 689 O O . VAL A 1 93 ? 12.194 -3.346 -7.209 1.00 88.94 93 VAL A O 1
ATOM 692 N N . LEU A 1 94 ? 10.129 -3.689 -6.401 1.00 84.81 94 LEU A N 1
ATOM 693 C CA . LEU A 1 94 ? 9.610 -4.289 -7.631 1.00 84.81 94 LEU A CA 1
ATOM 694 C C . LEU A 1 94 ? 9.565 -3.281 -8.776 1.00 84.81 94 LEU A C 1
ATOM 696 O O . LEU A 1 94 ? 10.007 -3.606 -9.871 1.00 84.81 94 LEU A O 1
ATOM 700 N N . ALA A 1 95 ? 9.073 -2.069 -8.523 1.00 83.44 95 ALA A N 1
ATOM 701 C CA . ALA A 1 95 ? 9.002 -1.018 -9.531 1.00 83.44 95 ALA A CA 1
ATOM 702 C C . ALA A 1 95 ? 10.398 -0.626 -10.052 1.00 83.44 95 ALA A C 1
ATOM 704 O O . ALA A 1 95 ? 10.589 -0.504 -11.260 1.00 83.44 95 ALA A O 1
ATOM 705 N N . LEU A 1 96 ? 11.383 -0.502 -9.157 1.00 80.56 96 LEU A N 1
ATOM 706 C CA . LEU A 1 96 ? 12.770 -0.202 -9.521 1.00 80.56 96 LEU A CA 1
ATOM 707 C C . LEU A 1 96 ? 13.422 -1.350 -10.298 1.00 80.56 96 LEU A C 1
ATOM 709 O O . LEU A 1 96 ? 14.054 -1.100 -11.316 1.00 80.56 96 LEU A O 1
ATOM 713 N N . ASN A 1 97 ? 13.236 -2.604 -9.871 1.00 76.44 97 ASN A N 1
ATOM 714 C CA . ASN A 1 97 ? 13.746 -3.756 -10.621 1.00 76.44 97 ASN A CA 1
ATOM 715 C C . ASN A 1 97 ? 13.107 -3.863 -12.008 1.00 76.44 97 ASN A C 1
ATOM 717 O O . ASN A 1 97 ? 13.801 -4.179 -12.969 1.00 76.44 97 ASN A O 1
ATOM 721 N N . TRP A 1 98 ? 11.815 -3.558 -12.143 1.00 67.88 98 TRP A N 1
ATOM 722 C CA . TRP A 1 98 ? 11.146 -3.560 -13.446 1.00 67.88 98 TRP A CA 1
ATOM 723 C C . TRP A 1 98 ? 11.745 -2.552 -14.431 1.00 67.88 98 TRP A C 1
ATOM 725 O O . TRP A 1 98 ? 11.744 -2.817 -15.629 1.00 67.88 98 TRP A O 1
ATOM 735 N N . GLY A 1 99 ? 12.276 -1.433 -13.933 1.00 58.34 99 GLY A N 1
ATOM 736 C CA . GLY A 1 99 ? 12.990 -0.442 -14.739 1.00 58.34 99 GLY A CA 1
ATOM 737 C C . GLY A 1 99 ? 14.446 -0.807 -15.067 1.00 58.34 99 GLY A C 1
ATOM 738 O O . GLY A 1 99 ? 15.038 -0.136 -15.899 1.00 58.34 99 GLY A O 1
ATOM 739 N N . ILE A 1 100 ? 15.033 -1.835 -14.434 1.00 50.78 100 ILE A N 1
ATOM 740 C CA . ILE A 1 100 ? 16.443 -2.246 -14.628 1.00 50.78 100 ILE A CA 1
ATOM 741 C C . ILE A 1 100 ? 16.593 -3.354 -15.694 1.00 50.78 100 ILE A C 1
ATOM 743 O O . ILE A 1 100 ? 17.678 -3.533 -16.238 1.00 50.78 100 ILE A O 1
ATOM 747 N N . PHE A 1 101 ? 15.532 -4.112 -16.002 1.00 43.62 101 PHE A N 1
ATOM 748 C CA . PHE A 1 101 ? 15.568 -5.242 -16.953 1.00 43.62 101 PHE A CA 1
ATOM 749 C C . PHE A 1 101 ? 15.174 -4.883 -18.404 1.00 43.62 101 PHE A C 1
ATOM 751 O O . PHE A 1 101 ? 14.910 -5.788 -19.201 1.00 43.62 101 PHE A O 1
ATOM 758 N N . LEU A 1 102 ? 15.144 -3.593 -18.748 1.00 43.19 102 LEU A N 1
ATOM 759 C CA . LEU A 1 102 ? 14.985 -3.059 -20.109 1.00 43.19 102 LEU A CA 1
ATOM 760 C C . LEU A 1 102 ? 16.211 -2.215 -20.470 1.00 43.19 102 LEU A C 1
ATOM 762 O O . LEU A 1 102 ? 16.607 -2.264 -21.654 1.00 43.19 102 LEU A O 1
#

Secondary structure (DSSP, 8-state):
-BHHHHHHHHHHHHHHHHHHHHHHHHHHTS---GGGGHHHHHHHHHHHHHHS--SS-BHHHHHTTSS-TTHHHHSS-HHHHHHHHHHHHHHHHHHHHHHH--

pLDDT: mean 83.7, std 10.21, range [43.19, 94.19]

Radius of gyration: 15.51 Å; chains: 1; bounding box: 39×19×42 Å